Protein AF-A0A382KN46-F1 (afdb_monomer_lite)

InterPro domains:
  IPR026992 Non-haem dioxygenase, N-terminal domain [PF14226] (4-50)
  IPR027443 Isopenicillin N synthase-like superfamily [G3DSA:2.60.120.330] (1-50)

pLDDT: mean 91.98, std 9.14, range [46.78, 98.19]

Organism: NCBI:txid408172

Secondary structure (DSSP, 8-state):
--PPPEEE-GGGGT-TTHHHHHHHHHHHHHHHTS--EEE-----HHHH--

Structure (mmCIF, N/CA/C/O backbone):
data_AF-A0A382KN46-F1
#
_entry.id   AF-A0A382KN46-F1
#
loop_
_atom_site.group_PDB
_atom_site.id
_atom_site.type_symbol
_atom_site.label_atom_id
_atom_site.label_alt_id
_atom_site.label_comp_id
_atom_site.label_asym_id
_atom_site.label_entity_id
_atom_site.label_seq_id
_atom_site.pdbx_PDB_ins_code
_atom_site.Cartn_x
_atom_site.Cartn_y
_atom_site.Cartn_z
_atom_site.occupancy
_atom_site.B_iso_or_equiv
_atom_site.auth_seq_id
_atom_site.auth_comp_id
_atom_site.auth_asym_id
_atom_site.auth_atom_id
_atom_site.pdbx_PDB_model_num
ATOM 1 N N . MET A 1 1 ? 1.072 1.629 24.075 1.00 46.78 1 MET A N 1
ATOM 2 C CA . MET A 1 1 ? 0.576 2.230 22.822 1.00 46.78 1 MET A CA 1
ATOM 3 C C . MET A 1 1 ? 0.591 1.134 21.782 1.00 46.78 1 MET A C 1
ATOM 5 O O . 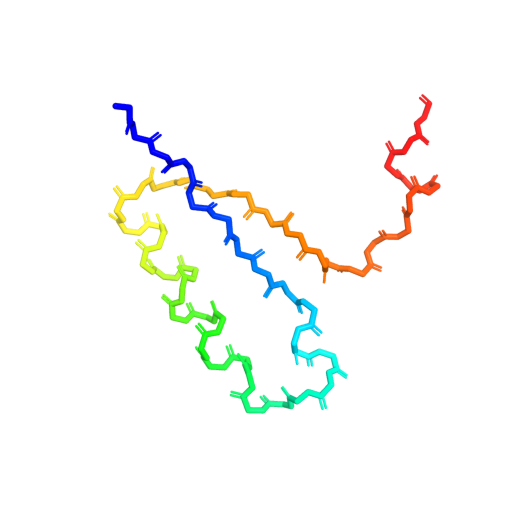MET A 1 1 ? 1.606 0.462 21.680 1.00 46.78 1 MET A O 1
ATOM 9 N N . SER A 1 2 ? -0.530 0.881 21.112 1.00 67.31 2 SER A N 1
ATOM 10 C CA . SER A 1 2 ? -0.526 -0.015 19.955 1.00 67.31 2 SER A CA 1
ATOM 11 C C . SER A 1 2 ? -0.033 0.794 18.764 1.00 67.31 2 SER A C 1
ATOM 13 O O . SER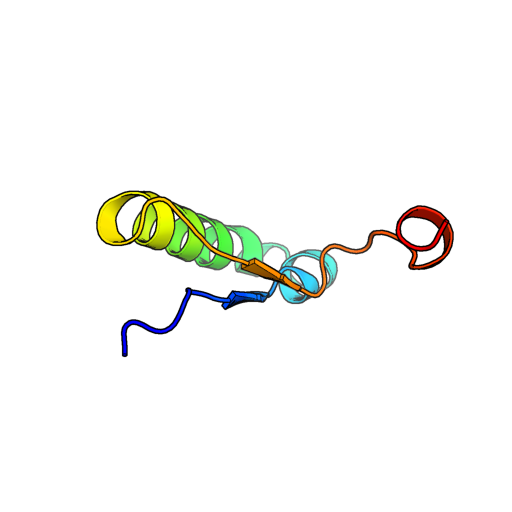 A 1 2 ? -0.725 1.721 18.348 1.00 67.31 2 SER A O 1
ATOM 15 N N . ASP A 1 3 ? 1.163 0.487 18.269 1.00 85.31 3 ASP A N 1
ATOM 16 C CA . ASP A 1 3 ? 1.649 1.081 17.027 1.00 85.31 3 ASP A CA 1
ATOM 17 C C . ASP A 1 3 ? 0.793 0.578 15.862 1.00 85.31 3 ASP A C 1
ATOM 19 O O . ASP A 1 3 ? 0.498 -0.616 15.747 1.00 85.31 3 ASP A O 1
ATOM 23 N N . ILE A 1 4 ? 0.358 1.509 15.014 1.00 92.94 4 ILE A N 1
ATOM 24 C CA . ILE A 1 4 ? -0.365 1.183 13.787 1.00 92.94 4 ILE A CA 1
ATOM 25 C C . ILE A 1 4 ? 0.644 0.551 12.818 1.00 92.94 4 ILE A C 1
ATOM 27 O O . ILE A 1 4 ? 1.669 1.180 12.546 1.00 92.94 4 ILE A O 1
ATOM 31 N N . PRO A 1 5 ? 0.381 -0.655 12.274 1.00 96.19 5 PRO A N 1
ATOM 32 C CA . PRO A 1 5 ? 1.268 -1.265 11.291 1.00 96.19 5 PRO A CA 1
ATOM 33 C C . PRO A 1 5 ? 1.478 -0.334 10.094 1.00 96.19 5 PRO A C 1
ATOM 35 O O . PRO A 1 5 ? 0.511 0.196 9.544 1.00 96.19 5 PRO A O 1
ATOM 38 N N . LEU A 1 6 ? 2.733 -0.149 9.692 1.00 96.38 6 LEU A N 1
ATOM 39 C CA . LEU A 1 6 ? 3.112 0.609 8.504 1.00 96.38 6 LEU A CA 1
ATOM 40 C C . LEU A 1 6 ? 3.702 -0.357 7.478 1.00 96.38 6 LEU A C 1
ATOM 42 O O . LEU A 1 6 ? 4.744 -0.956 7.734 1.00 96.38 6 LEU A O 1
ATOM 46 N N . ILE A 1 7 ? 3.041 -0.494 6.332 1.00 96.88 7 ILE A N 1
ATOM 47 C CA . ILE A 1 7 ? 3.450 -1.400 5.255 1.00 96.88 7 ILE A CA 1
ATOM 48 C C . ILE A 1 7 ? 4.110 -0.583 4.142 1.00 96.88 7 ILE A C 1
ATOM 50 O O . ILE A 1 7 ? 3.549 0.403 3.657 1.00 96.88 7 ILE A O 1
ATOM 54 N N . ASP A 1 8 ? 5.318 -0.980 3.746 1.00 96.06 8 ASP A N 1
ATOM 55 C CA . ASP A 1 8 ? 6.060 -0.345 2.659 1.00 96.06 8 ASP A CA 1
ATOM 56 C C . ASP A 1 8 ? 5.823 -1.083 1.344 1.00 96.06 8 ASP A C 1
ATOM 58 O O . ASP A 1 8 ? 6.189 -2.247 1.188 1.00 96.06 8 ASP A O 1
ATOM 62 N N . LEU A 1 9 ? 5.204 -0.387 0.398 1.00 96.38 9 LEU A N 1
ATOM 63 C CA . LEU A 1 9 ? 4.863 -0.921 -0.909 1.00 96.38 9 LEU A CA 1
ATOM 64 C C . LEU A 1 9 ? 5.981 -0.727 -1.941 1.00 96.38 9 LEU A C 1
ATOM 66 O O . LEU A 1 9 ? 5.903 -1.334 -3.003 1.00 96.38 9 LEU A O 1
ATOM 70 N N . SER A 1 10 ? 7.032 0.045 -1.642 1.00 95.25 10 SER A N 1
ATOM 71 C CA . SER A 1 10 ? 8.066 0.406 -2.625 1.00 95.25 10 SER A CA 1
ATOM 72 C C . SER A 1 10 ? 8.796 -0.801 -3.221 1.00 95.25 10 SER A C 1
ATOM 74 O O . SER A 1 10 ? 9.109 -0.813 -4.408 1.00 95.25 10 SER A O 1
ATOM 76 N N . GLN A 1 11 ? 9.014 -1.845 -2.416 1.00 91.00 11 GLN A N 1
ATOM 77 C CA . GLN A 1 11 ? 9.789 -3.026 -2.805 1.00 91.00 11 GLN A CA 1
ATOM 78 C C . GLN A 1 11 ? 9.143 -3.828 -3.943 1.00 91.00 11 GLN A C 1
ATOM 80 O O . GLN A 1 11 ? 9.859 -4.446 -4.728 1.00 91.00 11 GLN A O 1
ATOM 85 N N . GLN A 1 12 ? 7.813 -3.782 -4.086 1.00 90.81 12 GLN A N 1
ATOM 86 C CA . GLN A 1 12 ? 7.115 -4.514 -5.152 1.00 90.81 12 GLN A CA 1
ATOM 87 C C . GLN A 1 12 ? 7.417 -3.964 -6.553 1.00 90.81 12 GLN A C 1
ATOM 89 O O . GLN A 1 12 ? 7.233 -4.666 -7.542 1.00 90.81 12 GLN A O 1
ATOM 94 N N . PHE A 1 13 ? 7.873 -2.709 -6.653 1.00 89.06 13 PHE A N 1
ATOM 95 C CA . PHE A 1 13 ? 8.204 -2.086 -7.936 1.00 89.06 13 PHE A CA 1
ATOM 96 C C . PHE A 1 13 ? 9.592 -2.480 -8.451 1.00 89.06 13 PHE A C 1
ATOM 98 O O . PHE A 1 13 ? 9.858 -2.353 -9.643 1.00 89.06 13 PHE A O 1
ATOM 105 N N . GLU A 1 14 ? 10.473 -2.946 -7.565 1.00 88.19 14 GLU A N 1
ATOM 106 C CA . GLU A 1 14 ? 11.857 -3.311 -7.888 1.00 88.19 14 GLU A CA 1
ATOM 107 C C . GLU A 1 14 ? 12.053 -4.828 -7.929 1.00 88.19 14 GLU A C 1
ATOM 109 O O . GLU A 1 14 ? 12.858 -5.331 -8.715 1.00 88.19 14 GLU A O 1
ATOM 114 N N . ASN A 1 15 ? 11.312 -5.561 -7.092 1.00 88.75 15 ASN A N 1
ATOM 115 C CA . ASN A 1 15 ? 11.442 -7.000 -6.937 1.00 88.75 15 ASN A CA 1
ATOM 116 C C . ASN A 1 15 ? 10.063 -7.689 -6.949 1.00 88.75 15 ASN A C 1
ATOM 118 O O . ASN A 1 15 ? 9.332 -7.589 -5.961 1.00 88.75 15 ASN A O 1
ATOM 122 N N . PRO A 1 16 ? 9.726 -8.450 -8.007 1.00 83.62 16 PRO A N 1
ATOM 123 C CA . PRO A 1 16 ? 8.493 -9.236 -8.066 1.00 83.62 16 PRO A CA 1
ATOM 124 C C . PRO A 1 16 ? 8.326 -10.220 -6.897 1.00 83.62 16 PRO A C 1
ATOM 126 O O . PRO A 1 16 ? 7.208 -10.460 -6.450 1.00 83.62 16 PRO A O 1
ATOM 129 N N . ASP A 1 17 ? 9.424 -10.736 -6.335 1.00 90.62 17 ASP A N 1
ATOM 130 C CA . ASP A 1 17 ? 9.368 -11.669 -5.202 1.00 90.62 17 ASP A CA 1
ATOM 131 C C . ASP A 1 17 ? 8.938 -10.981 -3.890 1.00 90.62 17 ASP A C 1
ATOM 133 O O . ASP A 1 17 ? 8.537 -11.648 -2.933 1.00 90.62 17 ASP A O 1
ATOM 137 N N . ALA A 1 18 ? 8.983 -9.643 -3.825 1.00 92.56 18 ALA A N 1
ATOM 138 C CA . ALA A 1 18 ? 8.547 -8.885 -2.653 1.00 92.56 18 ALA A CA 1
ATOM 139 C C . ALA A 1 18 ? 7.019 -8.897 -2.468 1.00 92.56 18 ALA A C 1
ATOM 141 O O . ALA A 1 18 ? 6.542 -8.663 -1.355 1.00 92.56 18 ALA A O 1
ATOM 142 N N . GLU A 1 19 ? 6.249 -9.194 -3.522 1.00 92.81 19 GLU A N 1
ATOM 143 C CA . GLU A 1 19 ? 4.783 -9.169 -3.489 1.00 92.81 19 GLU A CA 1
ATOM 144 C C . GLU A 1 19 ? 4.215 -10.147 -2.451 1.00 92.81 19 GLU A C 1
ATOM 146 O O . GLU A 1 19 ? 3.337 -9.779 -1.669 1.00 92.81 19 GLU A O 1
ATOM 151 N N . VAL A 1 20 ? 4.774 -11.361 -2.365 1.00 94.69 20 VAL A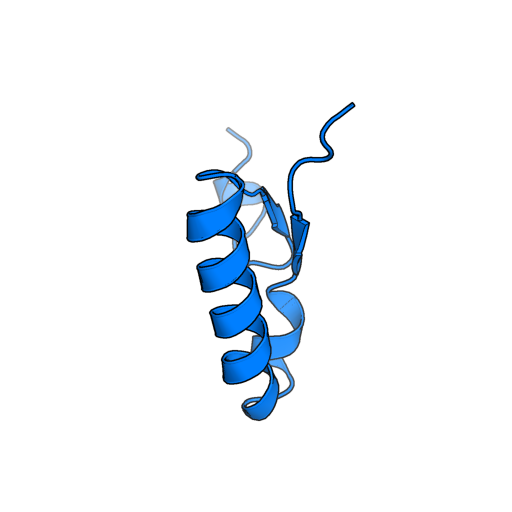 N 1
ATOM 152 C CA . VAL A 1 20 ? 4.336 -12.384 -1.399 1.00 94.69 20 VAL A CA 1
ATOM 153 C C . VAL A 1 20 ? 4.518 -11.888 0.036 1.00 94.69 20 VAL A C 1
ATOM 155 O O . VAL A 1 20 ? 3.588 -11.953 0.838 1.00 94.69 20 VAL A O 1
ATOM 158 N N . SER A 1 21 ? 5.684 -11.317 0.351 1.00 95.56 21 SER A N 1
ATOM 159 C CA . SER A 1 21 ? 5.967 -10.804 1.696 1.00 95.56 21 SER A CA 1
ATOM 160 C C . SER A 1 21 ? 5.077 -9.615 2.072 1.00 95.56 21 SER A C 1
ATOM 162 O O . SER A 1 21 ? 4.659 -9.480 3.224 1.00 95.56 21 SER A O 1
ATOM 164 N N . ILE A 1 22 ? 4.766 -8.741 1.113 1.00 96.75 22 ILE A N 1
ATOM 165 C CA . ILE A 1 22 ? 3.858 -7.608 1.325 1.00 96.75 22 ILE A CA 1
ATOM 166 C C . ILE A 1 22 ? 2.430 -8.110 1.570 1.00 96.75 22 ILE A C 1
ATOM 168 O O . ILE A 1 22 ? 1.766 -7.641 2.497 1.00 96.75 22 ILE A O 1
ATOM 172 N N . ALA A 1 23 ? 1.965 -9.095 0.799 1.00 96.19 23 ALA A N 1
ATOM 173 C CA . ALA A 1 23 ? 0.646 -9.695 0.980 1.00 96.19 23 ALA A CA 1
ATOM 174 C C . ALA A 1 23 ? 0.496 -10.360 2.361 1.00 96.19 23 ALA A C 1
ATOM 176 O O . ALA A 1 23 ? -0.530 -10.185 3.019 1.00 96.19 23 ALA A O 1
ATOM 177 N N . GLU A 1 24 ? 1.530 -11.054 2.844 1.00 97.38 24 GLU A N 1
ATOM 178 C CA . GLU A 1 24 ? 1.556 -11.638 4.193 1.00 97.38 24 GLU A CA 1
ATOM 179 C C . GLU A 1 24 ? 1.474 -10.570 5.297 1.00 97.38 24 GLU A C 1
ATOM 181 O O . GLU A 1 24 ? 0.752 -10.744 6.283 1.00 97.38 24 GLU A O 1
ATOM 186 N N . GLN A 1 25 ? 2.161 -9.434 5.131 1.00 97.25 25 GLN A N 1
ATOM 187 C CA . GLN A 1 25 ? 2.068 -8.308 6.068 1.00 97.25 25 GLN A CA 1
ATOM 188 C C . GLN A 1 25 ? 0.657 -7.707 6.101 1.00 97.25 25 GLN A C 1
ATOM 190 O O . GLN A 1 25 ? 0.147 -7.395 7.181 1.00 97.25 25 GLN A O 1
ATOM 195 N N . ILE A 1 26 ? 0.012 -7.580 4.937 1.00 97.38 26 ILE A N 1
ATOM 196 C CA . ILE A 1 26 ? -1.371 -7.100 4.823 1.00 97.38 26 ILE A CA 1
ATOM 197 C C . ILE A 1 26 ? -2.337 -8.074 5.511 1.00 97.38 26 ILE A C 1
ATOM 199 O O . ILE A 1 26 ? -3.154 -7.636 6.324 1.00 97.38 26 ILE A O 1
ATOM 203 N N . ASP A 1 27 ? -2.234 -9.384 5.251 1.00 98.19 27 ASP A N 1
ATOM 204 C CA . ASP A 1 27 ? -3.069 -10.404 5.911 1.00 98.19 27 ASP A CA 1
ATOM 205 C C . ASP A 1 27 ? -2.929 -10.331 7.440 1.00 98.19 27 ASP A C 1
ATOM 207 O O . ASP A 1 27 ? -3.929 -10.264 8.165 1.00 98.19 27 ASP A O 1
ATOM 211 N N . LEU A 1 28 ? -1.693 -10.246 7.938 1.00 97.56 28 LEU A N 1
ATOM 212 C CA . LEU A 1 28 ? -1.424 -10.156 9.368 1.00 97.56 28 LEU A CA 1
ATOM 213 C C . LEU A 1 28 ? -2.026 -8.889 9.991 1.00 97.56 28 LEU A C 1
ATOM 215 O O . LEU A 1 28 ? -2.639 -8.962 11.062 1.00 97.56 28 LEU A O 1
ATOM 219 N N . ALA A 1 29 ? -1.873 -7.736 9.334 1.00 97.25 29 ALA A N 1
ATOM 220 C CA . ALA A 1 29 ? -2.415 -6.466 9.807 1.00 97.25 29 ALA A CA 1
ATOM 221 C C . ALA A 1 29 ? -3.951 -6.475 9.834 1.00 97.25 29 ALA A C 1
ATOM 223 O O . ALA A 1 29 ? -4.550 -6.04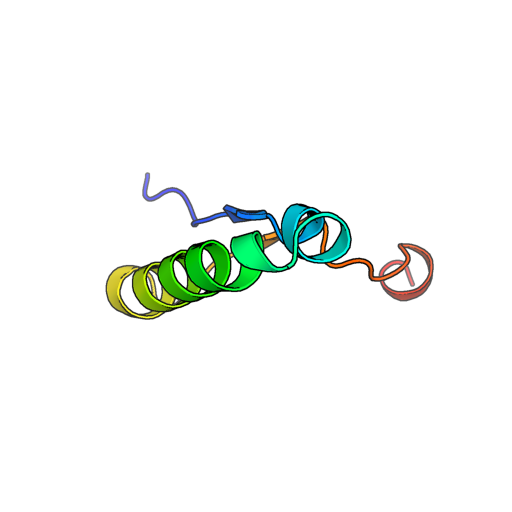3 10.823 1.00 97.25 29 ALA A O 1
ATOM 224 N N . CYS A 1 30 ? -4.590 -7.046 8.809 1.00 97.25 30 CYS A N 1
ATOM 225 C CA . CYS A 1 30 ? -6.037 -7.250 8.761 1.00 97.25 30 CYS A CA 1
ATOM 226 C C . CYS A 1 30 ? -6.536 -8.117 9.925 1.00 97.25 30 CYS A C 1
ATOM 228 O O . CYS A 1 30 ? -7.509 -7.756 10.583 1.00 97.25 30 CYS A O 1
ATOM 230 N N . ARG A 1 31 ? -5.862 -9.236 10.221 1.00 97.00 31 ARG A N 1
ATOM 231 C CA . ARG A 1 31 ? -6.277 -10.162 11.292 1.00 97.00 31 ARG A CA 1
ATOM 232 C C . ARG A 1 31 ? -6.038 -9.625 12.698 1.00 97.00 31 ARG A C 1
ATOM 234 O O . ARG A 1 31 ? -6.788 -9.967 13.607 1.00 97.00 31 ARG A O 1
ATOM 241 N N . ARG A 1 32 ? -4.964 -8.857 12.901 1.00 94.88 32 ARG A N 1
ATOM 242 C CA . ARG A 1 32 ? -4.544 -8.402 14.237 1.00 94.88 32 ARG A CA 1
ATOM 243 C C . ARG A 1 32 ? -5.078 -7.029 14.609 1.00 94.88 32 ARG A C 1
ATOM 245 O O . ARG A 1 32 ? -5.537 -6.853 15.733 1.00 94.88 32 ARG A O 1
ATOM 252 N N . SER A 1 33 ? -4.984 -6.076 13.688 1.00 93.56 33 SER A N 1
ATOM 253 C CA . SER A 1 33 ? -5.305 -4.670 13.948 1.00 93.56 33 SER A CA 1
ATOM 254 C C . SER A 1 33 ? -6.581 -4.224 13.242 1.00 93.56 33 SER A C 1
ATOM 256 O O . SER A 1 33 ? -7.218 -3.278 13.693 1.00 93.56 33 SER A O 1
ATOM 258 N N . GLY A 1 34 ? -6.940 -4.860 12.119 1.00 95.00 34 GLY A N 1
ATOM 259 C CA . GLY A 1 34 ? -8.022 -4.402 11.239 1.00 95.00 34 GLY A CA 1
ATOM 260 C C . GLY A 1 34 ? -7.739 -3.049 10.571 1.00 95.00 34 GLY A C 1
ATOM 261 O O . GLY A 1 34 ? -8.620 -2.482 9.932 1.00 95.00 34 GLY A O 1
ATOM 262 N N . PHE A 1 35 ? -6.525 -2.518 10.742 1.00 95.62 35 PHE A N 1
ATOM 263 C CA . PHE A 1 35 ? -6.103 -1.201 10.285 1.00 95.62 35 PHE A CA 1
ATOM 264 C C . PHE A 1 35 ? -4.580 -1.161 10.111 1.00 95.62 35 PHE A C 1
ATOM 266 O O . PHE A 1 35 ? -3.847 -1.743 10.915 1.00 95.62 35 PHE A O 1
ATOM 273 N N . PHE A 1 36 ? -4.111 -0.460 9.081 1.00 97.12 36 PHE A N 1
ATOM 274 C CA . PHE A 1 36 ? -2.698 -0.216 8.791 1.00 97.12 36 PHE A CA 1
ATOM 275 C C . PHE A 1 36 ? -2.545 1.033 7.917 1.00 97.12 36 PHE A C 1
ATOM 277 O O . PHE A 1 36 ? -3.473 1.430 7.213 1.00 97.12 36 PHE A O 1
ATOM 284 N N . ALA A 1 37 ? -1.364 1.643 7.959 1.00 96.50 37 ALA A N 1
ATOM 285 C CA . ALA A 1 37 ? -0.951 2.691 7.037 1.00 96.50 37 ALA A CA 1
ATOM 286 C C . ALA A 1 37 ? -0.049 2.102 5.943 1.00 96.50 37 ALA A C 1
ATOM 288 O O . ALA A 1 37 ? 0.622 1.090 6.154 1.00 96.50 37 ALA A O 1
ATOM 289 N N . VAL A 1 38 ? -0.005 2.756 4.783 1.00 96.31 38 VAL A N 1
ATOM 290 C CA . VAL A 1 38 ? 0.878 2.383 3.670 1.00 96.31 38 VAL A CA 1
ATOM 291 C C . VAL A 1 38 ? 1.795 3.543 3.301 1.00 96.31 38 VAL A C 1
ATOM 293 O O . VAL A 1 38 ? 1.375 4.698 3.326 1.00 96.31 38 VAL A O 1
ATOM 296 N N . ARG A 1 39 ? 3.041 3.240 2.928 1.00 95.44 39 ARG A N 1
ATOM 297 C CA . ARG A 1 39 ? 3.975 4.189 2.297 1.00 95.44 39 ARG A CA 1
ATOM 298 C C . ARG A 1 39 ? 4.556 3.594 1.023 1.00 95.44 39 ARG A C 1
ATOM 300 O O . ARG A 1 39 ? 4.433 2.395 0.792 1.00 95.44 39 ARG A O 1
ATOM 307 N N . GLY A 1 40 ? 5.200 4.427 0.207 1.00 95.19 40 GLY A N 1
ATOM 308 C CA . GLY A 1 40 ? 5.831 3.949 -1.024 1.00 95.19 40 GLY A CA 1
ATOM 309 C C . GLY A 1 40 ? 4.820 3.332 -1.992 1.00 95.19 40 GLY A C 1
ATOM 310 O O . GLY A 1 40 ? 5.164 2.415 -2.714 1.00 95.19 40 GLY A O 1
ATOM 311 N N . HIS A 1 41 ? 3.567 3.799 -1.984 1.00 94.56 41 HIS A N 1
ATOM 312 C CA . HIS A 1 41 ? 2.469 3.274 -2.808 1.00 94.56 41 HIS A CA 1
ATOM 313 C C . HIS A 1 41 ? 2.513 3.761 -4.271 1.00 94.56 41 HIS A C 1
ATOM 315 O O . HIS A 1 41 ? 1.680 3.358 -5.074 1.00 94.56 41 HIS A O 1
ATOM 321 N N . GLY A 1 42 ? 3.444 4.656 -4.625 1.00 93.88 42 GLY A N 1
ATOM 322 C CA . GLY A 1 42 ? 3.617 5.154 -5.997 1.00 93.88 42 GLY A CA 1
ATOM 323 C C . GLY A 1 42 ? 2.554 6.155 -6.474 1.00 93.88 42 GLY A C 1
ATOM 324 O O . GLY A 1 42 ? 2.505 6.471 -7.658 1.00 93.88 42 GLY A O 1
ATOM 325 N N . ILE A 1 43 ? 1.713 6.676 -5.572 1.00 93.94 43 ILE A N 1
ATOM 326 C CA . ILE A 1 43 ? 0.724 7.715 -5.916 1.00 93.94 43 ILE A CA 1
ATOM 327 C C . ILE A 1 43 ? 1.430 9.074 -5.811 1.00 93.94 43 ILE A C 1
ATOM 329 O O . ILE A 1 43 ? 1.981 9.354 -4.744 1.00 93.94 43 ILE A O 1
ATOM 333 N N . PRO A 1 44 ? 1.424 9.910 -6.865 1.00 94.06 44 PRO A N 1
ATOM 334 C CA . PRO A 1 44 ? 2.042 11.234 -6.826 1.00 94.06 44 PRO A CA 1
ATOM 335 C C . PRO A 1 44 ? 1.439 12.137 -5.743 1.00 94.06 44 PRO A C 1
ATOM 337 O O . PRO A 1 44 ? 0.220 12.174 -5.576 1.00 94.06 44 PRO A O 1
ATOM 340 N N . GLU A 1 45 ? 2.277 12.929 -5.067 1.00 92.25 45 GLU A N 1
ATOM 341 C CA . GLU A 1 45 ? 1.836 13.867 -4.018 1.00 92.25 45 GLU A CA 1
ATOM 342 C C . GLU A 1 45 ? 0.827 14.894 -4.540 1.00 92.25 45 GLU A C 1
ATOM 344 O O . GLU A 1 45 ? -0.135 15.215 -3.853 1.00 92.25 45 GLU A O 1
ATOM 349 N N . THR A 1 46 ? 0.955 15.306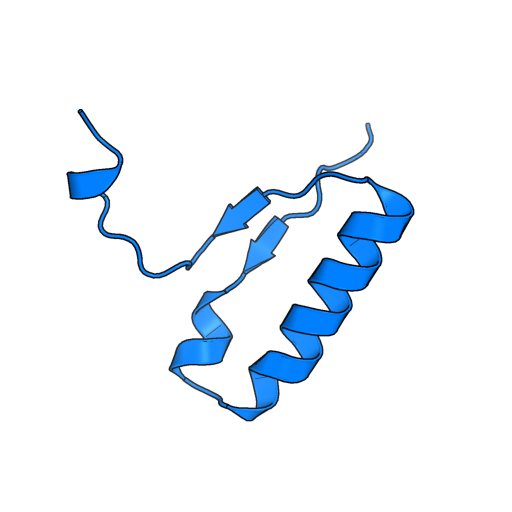 -5.803 1.00 94.56 46 THR A N 1
ATOM 350 C CA . THR A 1 46 ? 0.019 16.228 -6.469 1.00 94.56 46 THR A CA 1
ATOM 351 C C . THR A 1 46 ? -1.415 15.703 -6.574 1.00 94.56 46 THR A C 1
ATOM 353 O O . THR A 1 46 ? -2.332 16.480 -6.822 1.00 94.56 46 THR A O 1
ATOM 356 N N . VAL A 1 47 ? -1.631 14.391 -6.427 1.00 94.56 47 VAL A N 1
ATOM 357 C CA . VAL A 1 47 ? -2.972 13.786 -6.367 1.00 94.56 47 VAL A CA 1
ATOM 358 C C . VAL A 1 47 ? -3.543 13.844 -4.945 1.00 94.56 47 VAL A C 1
ATOM 360 O O . VAL A 1 47 ? -4.763 13.877 -4.774 1.00 94.56 47 VAL A O 1
ATOM 363 N N . ILE A 1 48 ? -2.671 13.827 -3.935 1.00 91.31 48 ILE A N 1
ATOM 364 C CA . ILE A 1 48 ? -3.014 13.760 -2.510 1.00 91.31 48 ILE A CA 1
ATOM 365 C C . ILE A 1 48 ? -3.241 15.166 -1.949 1.00 91.31 48 ILE A C 1
ATOM 367 O O . ILE A 1 48 ? -4.222 15.395 -1.240 1.00 91.31 48 ILE A O 1
ATOM 371 N N . GLU A 1 49 ? -2.353 16.101 -2.276 1.00 87.12 49 GLU A N 1
ATOM 372 C CA . GLU A 1 49 ? -2.448 17.498 -1.872 1.00 87.12 49 GLU A CA 1
ATOM 373 C C . GLU A 1 49 ? -3.486 18.224 -2.744 1.00 87.12 49 GLU A C 1
ATOM 375 O O . GLU A 1 49 ? -3.382 18.259 -3.971 1.00 87.12 49 GLU A O 1
ATOM 380 N N . ARG A 1 50 ? -4.517 18.779 -2.099 1.00 63.88 50 ARG A N 1
ATOM 381 C CA . ARG A 1 50 ? -5.551 19.630 -2.700 1.00 63.88 50 ARG A CA 1
ATOM 382 C C . ARG A 1 50 ? -5.627 20.966 -1.987 1.00 63.88 50 ARG A C 1
ATOM 384 O O . ARG A 1 50 ? -5.535 20.957 -0.740 1.00 63.88 50 ARG A O 1
#

Sequence (50 aa):
MSDIPLIDLSQ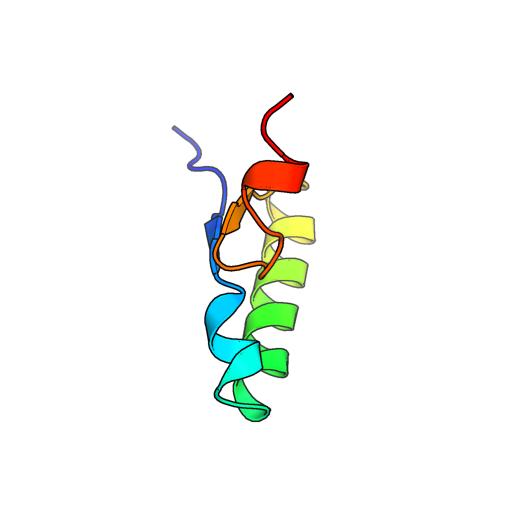QFENPDAEVSIAEQIDLACRRSGFFAVRGHGIPETVIER

Foldseek 3Di:
DDDAAEQEPQVCVVDVVCVVVSVVSVVVNCVPPVGHHYDNPPDDVVVVPD

Radius of gyration: 12.46 Å; chains: 1; bounding box: 20×32×31 Å